Protein AF-A0A7S1ZWT3-F1 (afdb_monomer_lite)

Organism: NCBI:txid49249

Radius of gyration: 36.89 Å; chains: 1; bounding box: 69×55×101 Å

Foldseek 3Di:
DDDDDDDDDDDDDDPDPPPPPPPPVPPDDDPPDPPVPDDVVVVVVVVVVVVVVVVVVVVVVCVLPDDDPVLVVLVVVLVVLVVVLVVLVVVDDVSVVVSVVSVVVSVVSVVVNVVVVVVSVVVVVVVVVVVVVVVVVVVD

Structure (mmCIF, N/CA/C/O backbone):
data_AF-A0A7S1ZWT3-F1
#
_entry.id   AF-A0A7S1ZWT3-F1
#
loop_
_atom_site.group_PDB
_atom_site.id
_atom_site.type_symbol
_atom_site.label_atom_id
_atom_site.label_alt_id
_atom_site.label_comp_id
_atom_site.label_asym_id
_atom_site.label_entity_id
_atom_site.label_seq_id
_atom_site.pdbx_PDB_ins_code
_atom_site.Cartn_x
_atom_site.Cartn_y
_atom_site.Cartn_z
_atom_site.occupancy
_atom_site.B_iso_or_equiv
_atom_site.auth_seq_id
_atom_site.auth_comp_id
_atom_site.auth_asym_id
_atom_site.auth_atom_id
_atom_site.pdbx_PDB_model_num
ATOM 1 N N . THR A 1 1 ? -48.388 46.248 -51.770 1.00 47.81 1 THR A N 1
ATOM 2 C CA . THR A 1 1 ? -47.026 46.090 -52.332 1.00 47.81 1 THR A CA 1
ATOM 3 C C . THR A 1 1 ? -46.440 44.836 -51.701 1.00 47.81 1 THR A C 1
ATOM 5 O O . THR A 1 1 ? -46.508 44.721 -50.497 1.00 47.81 1 THR A O 1
ATOM 8 N N . ASN A 1 2 ? -45.988 43.781 -52.366 1.00 45.53 2 ASN A N 1
ATOM 9 C CA . ASN A 1 2 ? -45.585 43.528 -53.739 1.00 45.53 2 ASN A CA 1
ATOM 10 C C . ASN A 1 2 ? -45.835 42.020 -53.993 1.00 45.53 2 ASN A C 1
ATOM 12 O O . ASN A 1 2 ? -45.550 41.203 -53.120 1.00 45.53 2 ASN A O 1
ATOM 16 N N . LYS A 1 3 ? -46.430 41.659 -55.135 1.00 48.66 3 LYS A N 1
ATOM 17 C CA . LYS A 1 3 ? -46.694 40.265 -55.530 1.00 48.66 3 LYS A CA 1
ATOM 18 C C . LYS A 1 3 ? -45.419 39.701 -56.157 1.00 48.66 3 LYS A C 1
ATOM 20 O O . LYS A 1 3 ? -44.968 40.250 -57.157 1.00 48.66 3 LYS A O 1
ATOM 25 N N . HIS A 1 4 ? -44.893 38.588 -55.650 1.00 46.16 4 HIS A N 1
ATOM 26 C CA . HIS A 1 4 ? -43.916 37.796 -56.398 1.00 46.16 4 HIS A CA 1
ATOM 27 C C . HIS A 1 4 ? -44.381 36.351 -56.562 1.00 46.16 4 HIS A C 1
ATOM 29 O O . HIS A 1 4 ? -44.298 35.509 -55.676 1.00 46.16 4 HIS A O 1
ATOM 35 N N . THR A 1 5 ? -44.917 36.127 -57.756 1.00 54.78 5 THR A N 1
ATOM 36 C CA . THR A 1 5 ? -45.105 34.862 -58.452 1.00 54.78 5 THR A CA 1
ATOM 37 C C . THR A 1 5 ? -43.759 34.172 -58.674 1.00 54.78 5 THR A C 1
ATOM 39 O O . THR A 1 5 ? -42.926 34.691 -59.414 1.00 54.78 5 THR A O 1
ATOM 42 N N . HIS A 1 6 ? -43.567 32.989 -58.090 1.00 45.53 6 HIS A N 1
ATOM 43 C CA . HIS A 1 6 ? -42.508 32.067 -58.495 1.00 45.53 6 HIS A CA 1
ATOM 44 C C . HIS A 1 6 ? -43.080 31.047 -59.484 1.00 45.53 6 HIS A C 1
ATOM 46 O O . HIS A 1 6 ? -43.916 30.215 -59.144 1.00 45.53 6 HIS A O 1
ATOM 52 N N . THR A 1 7 ? -42.639 31.154 -60.733 1.00 52.94 7 THR A N 1
ATOM 53 C CA . THR A 1 7 ? -42.908 30.218 -61.824 1.00 52.94 7 THR A CA 1
ATOM 54 C C . THR A 1 7 ? -42.044 28.967 -61.686 1.00 52.94 7 THR A C 1
ATOM 56 O O . THR A 1 7 ? -40.821 29.055 -61.586 1.00 52.94 7 THR A O 1
ATOM 59 N N . HIS A 1 8 ? -42.692 27.804 -61.722 1.00 46.03 8 HIS A N 1
ATOM 60 C CA . HIS A 1 8 ? -42.063 26.499 -61.897 1.00 46.03 8 HIS A CA 1
ATOM 61 C C . HIS A 1 8 ? -41.480 26.367 -63.310 1.00 46.03 8 HIS A C 1
ATOM 63 O O . HIS A 1 8 ? -42.209 26.479 -64.293 1.00 46.03 8 HIS A O 1
ATOM 69 N N . THR A 1 9 ? -40.197 26.021 -63.412 1.00 46.97 9 THR A N 1
ATOM 70 C CA . THR A 1 9 ? -39.621 25.417 -64.621 1.00 46.97 9 THR A CA 1
ATOM 71 C C . THR A 1 9 ? -38.997 24.080 -64.265 1.00 46.97 9 THR A C 1
ATOM 73 O O . THR A 1 9 ? -38.050 23.988 -63.489 1.00 46.97 9 THR A O 1
ATOM 76 N N . HIS A 1 10 ? -39.601 23.045 -64.835 1.00 46.00 10 HIS A N 1
ATOM 77 C CA . HIS A 1 10 ? -39.247 21.643 -64.744 1.00 46.00 10 HIS A CA 1
ATOM 78 C C . HIS A 1 10 ? -38.135 21.359 -65.763 1.00 46.00 10 HIS A C 1
ATOM 80 O O . HIS A 1 10 ? -38.359 21.484 -66.965 1.00 46.00 10 HIS A O 1
ATOM 86 N N . THR A 1 11 ? -36.944 20.970 -65.312 1.00 48.56 11 THR A N 1
ATOM 87 C CA . THR A 1 11 ? -35.887 20.441 -66.186 1.00 48.56 11 THR A CA 1
ATOM 88 C C . THR A 1 11 ? -35.557 19.014 -65.772 1.00 48.56 11 THR A C 1
ATOM 90 O O . THR A 1 11 ? -35.148 18.726 -64.651 1.00 48.56 11 THR A O 1
ATOM 93 N N . SER A 1 12 ? -35.813 18.098 -66.702 1.00 45.50 12 SER A N 1
ATOM 94 C CA . SER A 1 12 ? -35.593 16.662 -66.566 1.00 45.50 12 SER A CA 1
ATOM 95 C C . SER A 1 12 ? -34.107 16.331 -66.357 1.00 45.50 12 SER A C 1
ATOM 97 O O . SER A 1 12 ? -33.247 16.948 -66.990 1.00 45.50 12 SER A O 1
ATOM 99 N N . PRO A 1 13 ? -33.775 15.324 -65.530 1.00 49.84 13 PRO A N 1
ATOM 100 C CA . PRO A 1 13 ? -32.393 14.940 -65.282 1.00 49.84 13 PRO A CA 1
ATOM 101 C C . PRO A 1 13 ? -31.810 14.201 -66.492 1.00 49.84 13 PRO A C 1
ATOM 103 O O . PRO A 1 13 ? -32.185 13.069 -66.809 1.00 49.84 13 PRO A O 1
ATOM 106 N N . THR A 1 14 ? -30.837 14.817 -67.158 1.00 49.19 14 THR A N 1
ATOM 107 C CA . THR A 1 14 ? -29.949 14.129 -68.095 1.00 49.19 14 THR A CA 1
ATOM 108 C C . THR A 1 14 ? -29.070 13.154 -67.311 1.00 49.19 14 THR A C 1
ATOM 110 O O . THR A 1 14 ? -28.188 13.545 -66.546 1.00 49.19 14 THR A O 1
ATOM 113 N N . LYS A 1 15 ? -29.313 11.849 -67.494 1.00 54.56 15 LYS A N 1
ATOM 114 C CA . LYS A 1 15 ? -28.456 10.768 -66.986 1.00 54.56 15 LYS A CA 1
ATOM 115 C C . LYS A 1 15 ? -27.052 10.899 -67.584 1.00 54.56 15 LYS A C 1
ATOM 117 O O . LYS A 1 15 ? -26.755 10.339 -68.639 1.00 54.56 15 LYS A O 1
ATOM 122 N N . LYS A 1 16 ? -26.161 11.602 -66.888 1.00 51.12 16 LYS A N 1
ATOM 123 C CA . LYS A 1 16 ? -24.719 11.507 -67.117 1.00 51.12 16 LYS A CA 1
ATOM 124 C C . LYS A 1 16 ? -24.292 10.098 -66.700 1.00 51.12 16 LYS A C 1
ATOM 126 O O . LYS A 1 16 ? -24.285 9.773 -65.516 1.00 51.12 16 LYS A O 1
ATOM 131 N N . LYS A 1 17 ? -23.961 9.243 -67.674 1.00 54.72 17 LYS A N 1
ATOM 132 C CA . LYS A 1 17 ? -23.208 8.004 -67.431 1.00 54.72 17 LYS A CA 1
ATOM 133 C C . LYS A 1 17 ? -21.869 8.402 -66.810 1.00 54.72 17 LYS A C 1
ATOM 135 O O . LYS A 1 17 ? -20.933 8.755 -67.523 1.00 54.72 17 LYS A O 1
ATOM 140 N N . VAL A 1 18 ? -21.790 8.368 -65.484 1.00 55.84 18 VAL A N 1
ATOM 141 C CA . VAL A 1 18 ? -20.521 8.413 -64.762 1.00 55.84 18 VAL A CA 1
ATOM 142 C C . VAL A 1 18 ? -19.808 7.109 -65.099 1.00 55.84 18 VAL A C 1
ATOM 144 O O . VAL A 1 18 ? -20.130 6.049 -64.565 1.00 55.84 18 VAL A O 1
ATOM 147 N N . LYS A 1 19 ? -18.871 7.164 -66.051 1.00 55.97 19 LYS A N 1
ATOM 148 C CA . LYS A 1 19 ? -17.831 6.143 -66.155 1.00 55.97 19 LYS A CA 1
ATOM 149 C C . LYS A 1 19 ? -17.050 6.230 -64.849 1.00 55.97 19 LYS A C 1
ATOM 151 O O . LYS A 1 19 ? -16.242 7.135 -64.678 1.00 55.97 19 LYS A O 1
ATOM 156 N N . VAL A 1 20 ? -17.327 5.316 -63.925 1.00 59.44 20 VAL A N 1
ATOM 157 C CA . VAL A 1 20 ? -16.445 5.051 -62.792 1.00 59.44 20 VAL A CA 1
ATOM 158 C C . VAL A 1 20 ? -15.178 4.460 -63.398 1.00 59.44 20 VAL A C 1
ATOM 160 O O . VAL A 1 20 ? -15.082 3.257 -63.637 1.00 59.44 20 VAL A O 1
ATOM 163 N N . SER A 1 21 ? -14.229 5.328 -63.746 1.00 60.84 21 SER A N 1
ATOM 164 C CA . SER A 1 21 ? -12.848 4.926 -63.943 1.00 60.84 21 SER A CA 1
ATOM 165 C C . SER A 1 21 ? -12.420 4.286 -62.632 1.00 60.84 21 SER A C 1
ATOM 167 O O . SER A 1 21 ? -12.353 4.967 -61.607 1.00 60.84 21 SER A O 1
ATOM 169 N N . LYS A 1 22 ? -12.201 2.967 -62.641 1.00 60.03 22 LYS A N 1
ATOM 170 C CA . LYS A 1 22 ? -11.469 2.295 -61.571 1.00 60.03 22 LYS A CA 1
ATOM 171 C C . LYS A 1 22 ? -10.139 3.031 -61.459 1.00 60.03 22 LYS A C 1
ATOM 173 O O . LYS A 1 22 ? -9.273 2.843 -62.305 1.00 60.03 22 LYS A O 1
ATOM 178 N N . ALA A 1 23 ? -10.023 3.909 -60.468 1.00 60.47 23 ALA A N 1
ATOM 179 C CA . ALA A 1 23 ? -8.754 4.470 -60.065 1.00 60.47 23 ALA A CA 1
ATOM 180 C C . ALA A 1 23 ? -7.946 3.286 -59.533 1.00 60.47 23 ALA A C 1
ATOM 182 O O . ALA A 1 23 ? -8.106 2.865 -58.387 1.00 60.47 23 ALA A O 1
ATOM 183 N N . THR A 1 24 ? -7.152 2.674 -60.409 1.00 63.06 24 THR A N 1
ATOM 184 C CA . THR A 1 24 ? -5.975 1.927 -59.992 1.00 63.06 24 THR A CA 1
ATOM 185 C C . THR A 1 24 ? -5.215 2.886 -59.106 1.00 63.06 24 THR A C 1
ATOM 187 O O . THR A 1 24 ? -4.755 3.922 -59.575 1.00 63.06 24 THR A O 1
ATOM 190 N N . LYS A 1 25 ? -5.224 2.603 -57.805 1.00 64.62 25 LYS A N 1
ATOM 191 C CA . LYS A 1 25 ? -4.457 3.338 -56.813 1.00 64.62 25 LYS A CA 1
ATOM 192 C C . LYS A 1 25 ? -3.019 3.254 -57.310 1.00 64.62 25 LYS A C 1
ATOM 194 O O . LYS A 1 25 ? -2.423 2.183 -57.227 1.00 64.62 25 LYS A O 1
ATOM 199 N N . GLU A 1 26 ? -2.545 4.310 -57.967 1.00 67.50 26 GLU A N 1
ATOM 200 C CA . GLU A 1 26 ? -1.176 4.385 -58.450 1.00 67.50 26 GLU A CA 1
ATOM 201 C C . GLU A 1 26 ? -0.314 4.205 -57.212 1.00 67.50 26 GLU A C 1
ATOM 203 O O . GLU A 1 26 ? -0.346 5.006 -56.275 1.00 67.50 26 GLU A O 1
ATOM 208 N N . MET A 1 27 ? 0.316 3.038 -57.138 1.00 71.81 27 MET A N 1
ATOM 209 C CA . MET A 1 27 ? 1.173 2.686 -56.030 1.00 71.81 27 MET A CA 1
ATOM 210 C C . MET A 1 27 ? 2.374 3.608 -56.154 1.00 71.81 27 MET A C 1
ATOM 212 O O . MET A 1 27 ? 3.173 3.460 -57.076 1.00 71.81 27 MET A O 1
ATOM 216 N N . ILE A 1 28 ? 2.439 4.611 -55.278 1.00 77.88 28 ILE A N 1
ATOM 217 C CA . ILE A 1 28 ? 3.601 5.487 -55.176 1.00 77.88 28 ILE A CA 1
ATOM 218 C C . ILE A 1 28 ? 4.800 4.556 -54.963 1.00 77.88 28 ILE A C 1
ATOM 220 O O . ILE A 1 28 ? 4.757 3.753 -54.024 1.00 77.88 28 ILE A O 1
ATOM 224 N N . PRO A 1 29 ? 5.824 4.584 -55.833 1.00 79.62 29 PRO A N 1
ATOM 225 C CA . PRO A 1 29 ? 6.975 3.714 -55.673 1.00 79.62 29 PRO A CA 1
ATOM 226 C C . PRO A 1 29 ? 7.651 4.063 -54.348 1.00 79.62 29 PRO A C 1
ATOM 228 O O . PRO A 1 29 ? 8.199 5.152 -54.176 1.00 79.62 29 PRO A O 1
ATOM 231 N N . HIS A 1 30 ? 7.555 3.151 -53.384 1.00 73.50 30 HIS A N 1
ATOM 232 C CA . HIS A 1 30 ? 8.294 3.263 -52.140 1.00 73.50 30 HIS A CA 1
ATOM 233 C C . HIS A 1 30 ? 9.743 2.851 -52.408 1.00 73.50 30 HIS A C 1
ATOM 235 O O . HIS A 1 30 ? 9.962 1.850 -53.094 1.00 73.50 30 HIS A O 1
ATOM 241 N N . PRO A 1 31 ? 10.731 3.600 -51.894 1.00 80.25 31 PRO A N 1
ATOM 242 C CA . PRO A 1 31 ? 12.118 3.171 -51.979 1.00 80.25 31 PRO A CA 1
ATOM 243 C C . PRO A 1 31 ? 12.268 1.809 -51.293 1.00 80.25 31 PRO A C 1
ATOM 245 O O . PRO A 1 31 ? 11.679 1.572 -50.234 1.00 80.25 31 PRO A O 1
ATOM 248 N N . GLU A 1 32 ? 13.044 0.912 -51.904 1.00 79.69 32 GLU A N 1
ATOM 249 C CA . GLU A 1 32 ? 13.361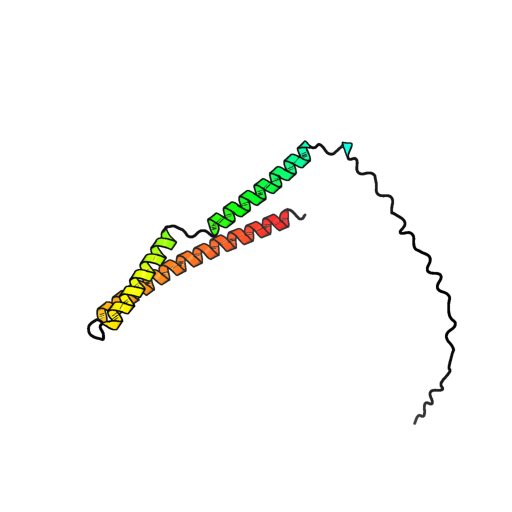 -0.381 -51.307 1.00 79.69 32 GLU A CA 1
ATOM 250 C C . GLU A 1 32 ? 14.065 -0.146 -49.969 1.00 79.69 32 GLU A C 1
ATOM 252 O O . GLU A 1 32 ? 15.116 0.493 -49.899 1.00 79.69 32 GLU A O 1
ATOM 257 N N . ILE A 1 33 ? 13.462 -0.635 -48.885 1.00 77.81 33 ILE A N 1
ATOM 258 C CA . ILE A 1 33 ? 14.093 -0.601 -47.569 1.00 77.81 33 ILE A CA 1
ATOM 259 C C . ILE A 1 33 ? 15.263 -1.589 -47.635 1.00 77.81 33 ILE A C 1
ATOM 261 O O . ILE A 1 33 ? 15.028 -2.768 -47.909 1.00 77.81 33 ILE A O 1
ATOM 265 N N . PRO A 1 34 ? 16.515 -1.167 -47.393 1.00 81.12 34 PRO A N 1
ATOM 266 C CA . PRO A 1 34 ? 17.662 -2.055 -47.503 1.00 81.12 34 PRO A CA 1
ATOM 267 C C . PRO A 1 34 ? 17.695 -3.029 -46.317 1.00 81.12 34 PRO A C 1
ATOM 269 O O . PRO A 1 34 ? 18.388 -2.806 -45.325 1.00 81.12 34 PRO A O 1
ATOM 272 N N . ILE A 1 35 ? 16.963 -4.142 -46.421 1.00 76.25 35 ILE A N 1
ATOM 273 C CA . ILE A 1 35 ? 16.868 -5.192 -45.386 1.00 76.25 35 ILE A CA 1
ATOM 274 C C . ILE A 1 35 ? 18.261 -5.730 -45.009 1.00 76.25 35 ILE A C 1
ATOM 276 O O . ILE A 1 35 ? 18.497 -6.085 -43.859 1.00 76.25 35 ILE A O 1
ATOM 280 N N . ALA A 1 36 ? 19.220 -5.699 -45.941 1.00 78.75 36 ALA A N 1
ATOM 281 C CA . ALA A 1 36 ? 20.610 -6.100 -45.718 1.00 78.75 36 ALA A CA 1
ATOM 282 C C . ALA A 1 36 ? 21.359 -5.262 -44.660 1.00 78.75 36 ALA A C 1
ATOM 284 O O . ALA A 1 36 ? 22.377 -5.709 -44.139 1.00 78.75 36 ALA A O 1
ATOM 285 N N . THR A 1 37 ? 20.873 -4.060 -44.332 1.00 80.25 37 THR A N 1
ATOM 286 C CA . THR A 1 37 ? 21.486 -3.194 -43.308 1.00 80.25 37 THR A CA 1
ATOM 287 C C . THR A 1 37 ? 20.979 -3.467 -41.890 1.00 80.25 37 THR A C 1
ATOM 289 O O . THR A 1 37 ? 21.615 -3.047 -40.924 1.00 80.25 37 THR A O 1
ATOM 292 N N . LEU A 1 38 ? 19.874 -4.206 -41.736 1.00 83.12 38 LEU A N 1
ATOM 293 C CA . LEU A 1 38 ? 19.330 -4.584 -40.432 1.00 83.12 38 LEU A CA 1
ATOM 294 C C . LEU A 1 38 ? 20.096 -5.782 -39.871 1.00 83.12 38 LEU A C 1
ATOM 296 O O . LEU A 1 38 ? 19.905 -6.924 -40.289 1.00 83.12 38 LEU A O 1
ATOM 300 N N . ARG A 1 39 ? 20.954 -5.534 -38.880 1.00 90.81 39 ARG A N 1
ATOM 301 C CA . ARG A 1 39 ? 21.633 -6.614 -38.160 1.00 90.81 39 ARG A CA 1
ATOM 302 C C . ARG A 1 39 ? 20.653 -7.260 -37.172 1.00 90.81 39 ARG A C 1
ATOM 304 O O . ARG A 1 39 ? 20.067 -6.544 -36.360 1.00 90.81 39 ARG A O 1
ATOM 311 N N . PRO A 1 40 ? 20.516 -8.599 -37.150 1.00 91.75 40 PRO A N 1
ATOM 312 C CA . PRO A 1 40 ? 19.647 -9.294 -36.193 1.00 91.75 40 PRO A CA 1
ATOM 313 C C . PRO A 1 40 ? 19.949 -8.949 -34.727 1.00 91.75 40 PRO A C 1
ATOM 315 O O . PRO A 1 40 ? 19.040 -8.872 -33.904 1.00 91.75 40 PRO A O 1
ATOM 318 N N . ASN A 1 41 ? 21.219 -8.678 -34.413 1.00 93.38 41 ASN A N 1
ATOM 319 C CA . ASN A 1 41 ? 21.650 -8.284 -33.073 1.00 93.38 41 ASN A CA 1
ATOM 320 C C . ASN A 1 41 ? 21.027 -6.956 -32.619 1.00 93.38 41 ASN A C 1
ATOM 322 O O . ASN A 1 41 ? 20.685 -6.830 -31.447 1.00 93.38 41 ASN A O 1
ATOM 326 N N . ASP A 1 42 ? 20.831 -5.999 -33.530 1.00 91.19 42 ASP A N 1
ATOM 327 C CA . ASP A 1 42 ? 20.240 -4.697 -33.201 1.00 91.19 42 ASP A CA 1
ATOM 328 C C . ASP A 1 42 ? 18.740 -4.861 -32.867 1.00 91.19 42 ASP A C 1
ATOM 330 O O . ASP A 1 42 ? 18.234 -4.248 -31.927 1.00 91.19 42 ASP A O 1
ATOM 334 N N . ILE A 1 43 ? 18.043 -5.775 -33.559 1.00 91.44 43 ILE A N 1
ATOM 335 C CA . ILE A 1 43 ? 16.642 -6.141 -33.276 1.00 91.44 43 ILE A CA 1
ATOM 336 C C . ILE A 1 43 ? 16.526 -6.840 -31.916 1.00 91.44 43 ILE A C 1
ATOM 338 O O . ILE A 1 43 ? 15.650 -6.503 -31.118 1.00 91.44 43 ILE A O 1
ATOM 342 N N . LEU A 1 44 ? 17.413 -7.800 -31.634 1.00 95.44 44 LEU A N 1
ATOM 343 C CA . LEU A 1 44 ? 17.447 -8.495 -30.346 1.00 95.44 44 LEU A CA 1
ATOM 344 C C . LEU A 1 44 ? 17.728 -7.530 -29.193 1.00 95.44 44 LEU A C 1
ATOM 346 O O . LEU A 1 44 ? 17.091 -7.631 -28.145 1.00 95.44 44 LEU A O 1
ATOM 350 N N . LEU A 1 45 ? 18.634 -6.572 -29.394 1.00 94.38 45 LEU A N 1
ATOM 351 C CA . LEU A 1 45 ? 18.948 -5.551 -28.403 1.00 94.38 45 LEU A CA 1
ATOM 352 C C . LEU A 1 45 ? 17.734 -4.660 -28.124 1.00 94.38 45 LEU A C 1
ATOM 354 O O . LEU A 1 45 ? 17.408 -4.431 -26.960 1.00 94.38 45 LEU A O 1
ATOM 358 N N . LEU A 1 46 ? 17.020 -4.220 -29.164 1.00 91.50 46 LEU A N 1
ATOM 359 C CA . LEU A 1 46 ? 15.810 -3.411 -29.009 1.00 91.50 46 LEU A CA 1
ATOM 360 C C . LEU A 1 46 ? 14.692 -4.186 -28.289 1.00 91.50 46 LEU A C 1
ATOM 362 O O . LEU A 1 46 ? 14.031 -3.647 -27.400 1.00 91.50 46 LEU A O 1
ATOM 366 N N . LEU A 1 47 ? 14.522 -5.471 -28.617 1.00 95.12 47 LEU A N 1
ATOM 367 C CA . LEU A 1 47 ? 13.562 -6.354 -27.952 1.00 95.12 47 LEU A CA 1
ATOM 368 C C . LEU A 1 47 ? 13.913 -6.548 -26.470 1.00 95.12 47 LEU A C 1
ATOM 370 O O . LEU A 1 47 ? 13.040 -6.463 -25.601 1.00 95.12 47 LEU A O 1
ATOM 374 N N . PHE A 1 48 ? 15.188 -6.784 -26.161 1.00 96.38 48 PHE A N 1
ATOM 375 C CA . PHE A 1 48 ? 15.648 -6.957 -24.786 1.00 96.38 48 PHE A CA 1
ATOM 376 C C . PHE A 1 48 ? 15.484 -5.667 -23.977 1.00 96.38 48 PHE A C 1
ATOM 378 O O . PHE A 1 48 ? 15.018 -5.693 -22.839 1.00 96.38 48 PHE A O 1
ATOM 385 N N . LEU A 1 49 ? 15.784 -4.517 -24.577 1.00 94.62 49 LEU A N 1
ATOM 386 C CA . LEU A 1 49 ? 15.614 -3.222 -23.929 1.00 94.62 49 LEU A CA 1
ATOM 387 C C . LEU A 1 49 ? 14.135 -2.932 -23.619 1.00 94.62 49 LEU A C 1
ATOM 389 O O . LEU A 1 49 ? 13.803 -2.534 -22.504 1.00 94.62 49 LEU A O 1
ATOM 393 N N . GLY A 1 50 ? 13.230 -3.201 -24.565 1.00 92.94 50 GLY A N 1
ATOM 394 C CA . GLY A 1 50 ? 11.790 -3.030 -24.351 1.00 92.94 50 GLY A CA 1
ATOM 395 C C . GLY A 1 50 ? 11.225 -3.984 -23.293 1.00 92.94 50 GLY A C 1
ATOM 396 O O . GLY A 1 50 ? 10.488 -3.566 -22.400 1.00 92.94 50 GLY A O 1
ATOM 397 N N . THR A 1 51 ? 11.607 -5.263 -23.345 1.00 95.56 51 THR A N 1
ATOM 398 C CA . THR A 1 51 ? 11.140 -6.275 -22.380 1.00 95.56 51 THR A CA 1
ATOM 399 C C . THR A 1 51 ? 11.668 -6.027 -20.968 1.00 95.56 51 THR A C 1
ATOM 401 O O . THR A 1 51 ? 10.906 -6.149 -20.009 1.00 95.56 51 THR A O 1
ATOM 404 N N . THR A 1 52 ? 12.936 -5.631 -20.817 1.00 95.00 52 THR A N 1
ATOM 405 C CA . THR A 1 52 ? 13.512 -5.287 -19.505 1.00 95.00 52 THR A CA 1
ATOM 406 C C . THR A 1 52 ? 12.874 -4.039 -18.907 1.00 95.00 52 THR A C 1
ATOM 408 O O . THR A 1 52 ? 12.556 -4.041 -17.718 1.00 95.00 52 THR A O 1
ATOM 411 N N . TYR A 1 53 ? 12.610 -3.006 -19.713 1.00 93.00 53 TYR A N 1
ATOM 412 C CA . TYR A 1 53 ? 11.889 -1.814 -19.265 1.00 93.00 53 TYR A CA 1
ATOM 413 C C . TYR A 1 53 ? 10.465 -2.144 -18.788 1.00 93.00 53 TYR A C 1
ATOM 415 O O . TYR A 1 53 ? 10.059 -1.744 -17.692 1.00 93.00 53 TYR A O 1
ATOM 423 N N . GLU A 1 54 ? 9.711 -2.914 -19.575 1.00 92.50 54 GLU A N 1
ATOM 424 C CA . GLU A 1 54 ? 8.349 -3.327 -19.221 1.00 92.50 54 GLU A CA 1
ATOM 425 C C . GLU A 1 54 ? 8.346 -4.176 -17.940 1.00 92.50 54 GLU A C 1
ATOM 427 O O . GLU A 1 54 ? 7.543 -3.952 -17.033 1.00 92.50 54 GLU A O 1
ATOM 432 N N . LEU A 1 55 ? 9.286 -5.116 -17.814 1.00 94.69 55 LEU A N 1
ATOM 433 C CA . LEU A 1 55 ? 9.419 -5.941 -16.618 1.00 94.69 55 LEU A CA 1
ATOM 434 C C . LEU A 1 55 ? 9.753 -5.093 -15.383 1.00 94.69 55 LEU A C 1
ATOM 436 O O . LEU A 1 55 ? 9.104 -5.238 -14.344 1.00 94.69 55 LEU A O 1
ATOM 440 N N . ALA A 1 56 ? 10.716 -4.177 -15.497 1.00 92.06 56 ALA A N 1
ATOM 441 C CA . ALA A 1 56 ? 11.107 -3.286 -14.410 1.00 92.06 56 ALA A CA 1
ATOM 442 C C . ALA A 1 56 ? 9.944 -2.385 -13.966 1.00 92.06 56 ALA A C 1
ATOM 444 O O . ALA A 1 56 ? 9.672 -2.267 -12.768 1.00 92.06 56 ALA A O 1
ATOM 445 N N . SER A 1 57 ? 9.206 -1.796 -14.911 1.00 89.44 57 SER A N 1
ATOM 446 C CA . SER A 1 57 ? 8.065 -0.926 -14.603 1.00 89.44 57 SER A CA 1
ATOM 447 C C . SER A 1 57 ? 6.911 -1.685 -13.930 1.00 89.44 57 SER A C 1
ATOM 449 O O . SER A 1 57 ? 6.311 -1.177 -12.972 1.00 89.44 57 SER A O 1
ATOM 451 N N . ARG A 1 58 ? 6.633 -2.928 -14.352 1.00 90.06 58 ARG A N 1
ATOM 452 C CA . ARG A 1 58 ? 5.633 -3.807 -13.721 1.00 90.06 58 ARG A CA 1
ATOM 453 C C . ARG A 1 58 ? 6.038 -4.231 -12.317 1.00 90.06 58 ARG A C 1
ATOM 455 O O . ARG A 1 58 ? 5.202 -4.191 -11.410 1.00 90.06 58 ARG A O 1
ATOM 462 N N . LEU A 1 59 ? 7.301 -4.602 -12.116 1.00 93.38 59 LEU A N 1
ATOM 463 C CA . LEU A 1 59 ? 7.825 -4.950 -10.794 1.00 93.38 59 LEU A CA 1
ATOM 464 C C . LEU A 1 59 ? 7.721 -3.760 -9.843 1.00 93.38 59 LEU A C 1
ATOM 466 O O . LEU A 1 59 ? 7.145 -3.884 -8.763 1.00 93.38 59 LEU A O 1
ATOM 470 N N . LEU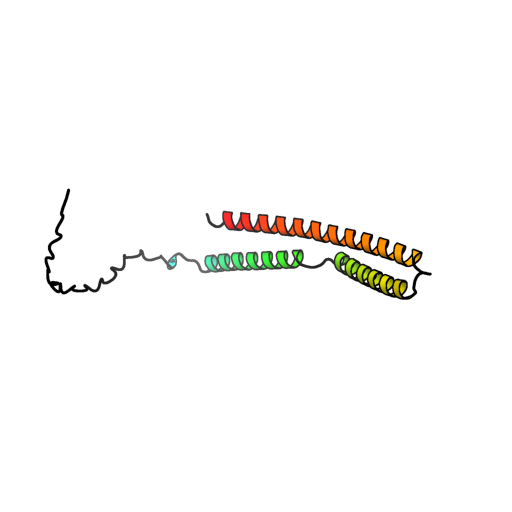 A 1 60 ? 8.175 -2.585 -10.276 1.00 89.31 60 LEU A N 1
ATOM 471 C CA . LEU A 1 60 ? 8.120 -1.372 -9.469 1.00 89.31 60 LEU A CA 1
ATOM 472 C C . LEU A 1 60 ? 6.676 -0.978 -9.128 1.00 89.31 60 LEU A C 1
ATOM 474 O O . LEU A 1 60 ? 6.363 -0.692 -7.973 1.00 89.31 60 LEU A O 1
ATOM 478 N N . SER A 1 61 ? 5.762 -1.071 -10.097 1.00 87.19 61 SER A N 1
ATOM 479 C CA . SER A 1 61 ? 4.327 -0.854 -9.869 1.00 87.19 61 SER A CA 1
ATOM 480 C C . SER A 1 61 ? 3.739 -1.837 -8.855 1.00 87.19 61 SER A C 1
ATOM 482 O O . SER A 1 61 ? 2.890 -1.462 -8.046 1.00 87.19 61 SER A O 1
ATOM 484 N N . THR A 1 62 ? 4.180 -3.094 -8.880 1.00 89.94 62 THR A N 1
ATOM 485 C CA . THR A 1 62 ? 3.726 -4.133 -7.946 1.00 89.94 62 THR A CA 1
ATOM 486 C C . THR A 1 62 ? 4.228 -3.852 -6.533 1.00 89.94 62 THR A C 1
ATOM 488 O O . THR A 1 62 ? 3.445 -3.897 -5.584 1.00 89.94 62 THR A O 1
ATOM 491 N N . VAL A 1 63 ? 5.500 -3.474 -6.391 1.00 88.12 63 VAL A N 1
ATOM 492 C CA . VAL A 1 63 ? 6.096 -3.093 -5.104 1.00 88.12 63 VAL A CA 1
ATOM 493 C C . VAL A 1 63 ? 5.387 -1.872 -4.515 1.00 88.12 63 VAL A C 1
ATOM 495 O O . VAL A 1 63 ? 5.007 -1.897 -3.348 1.00 88.12 63 VAL A O 1
ATOM 498 N N . LEU A 1 64 ? 5.114 -0.843 -5.324 1.00 85.94 64 LEU A N 1
ATOM 499 C CA . LEU A 1 64 ? 4.403 0.363 -4.880 1.00 85.94 64 LEU A CA 1
ATOM 500 C C . LEU A 1 64 ? 2.942 0.094 -4.481 1.00 85.94 64 LEU A C 1
ATOM 502 O O . LEU A 1 64 ? 2.404 0.765 -3.598 1.00 85.94 64 LEU A O 1
ATOM 506 N N . LYS A 1 65 ? 2.279 -0.877 -5.120 1.00 82.94 65 LYS A N 1
ATOM 507 C CA . LYS A 1 65 ? 0.900 -1.272 -4.787 1.00 82.94 65 LYS A CA 1
ATOM 508 C C . LYS A 1 65 ? 0.827 -2.182 -3.566 1.00 82.94 65 LYS A C 1
ATOM 510 O O . LYS A 1 65 ? -0.185 -2.142 -2.859 1.00 82.94 65 LYS A O 1
ATOM 515 N N . SER A 1 66 ? 1.871 -2.966 -3.307 1.00 87.12 66 SER A N 1
ATOM 516 C CA . SER A 1 66 ? 1.924 -3.898 -2.183 1.00 87.12 66 SER A CA 1
ATOM 517 C C . SER A 1 66 ? 1.655 -3.194 -0.848 1.00 87.12 66 SER A C 1
ATOM 519 O O . SER A 1 66 ? 2.012 -2.032 -0.643 1.00 87.12 66 SER A O 1
ATOM 521 N N . LYS A 1 67 ? 0.959 -3.889 0.056 1.00 84.88 67 LYS A N 1
ATOM 522 C CA . LYS A 1 67 ? 0.738 -3.413 1.427 1.00 84.88 67 LYS A CA 1
ATOM 523 C C . LYS A 1 67 ? 1.958 -3.762 2.263 1.00 84.88 67 LYS A C 1
ATOM 525 O O . LYS A 1 67 ? 2.382 -4.922 2.257 1.00 84.88 67 LYS A O 1
ATOM 530 N N . SER A 1 68 ? 2.495 -2.784 2.987 1.00 88.88 68 SER A N 1
ATOM 531 C CA . SER A 1 68 ? 3.630 -3.026 3.878 1.00 88.88 68 SER A CA 1
ATOM 532 C C . SER A 1 68 ? 3.222 -3.974 5.012 1.00 88.88 68 SER A C 1
ATOM 534 O O . SER A 1 68 ? 2.042 -4.088 5.350 1.00 88.88 68 SER A O 1
ATOM 536 N N . SER A 1 69 ? 4.193 -4.676 5.605 1.00 90.38 69 SER A N 1
ATOM 537 C CA . SER A 1 69 ? 3.927 -5.525 6.779 1.00 90.38 69 SER A CA 1
ATOM 538 C C . SER A 1 69 ? 3.275 -4.710 7.902 1.00 90.38 69 SER A C 1
ATOM 540 O O . SER A 1 69 ? 2.260 -5.115 8.458 1.00 90.38 69 SER A O 1
ATOM 542 N N . HIS A 1 70 ? 3.785 -3.497 8.122 1.00 89.56 70 HIS A N 1
ATOM 543 C CA . HIS A 1 70 ? 3.247 -2.552 9.093 1.00 89.56 70 HIS A CA 1
ATOM 544 C C . HIS A 1 70 ? 1.792 -2.138 8.800 1.00 89.56 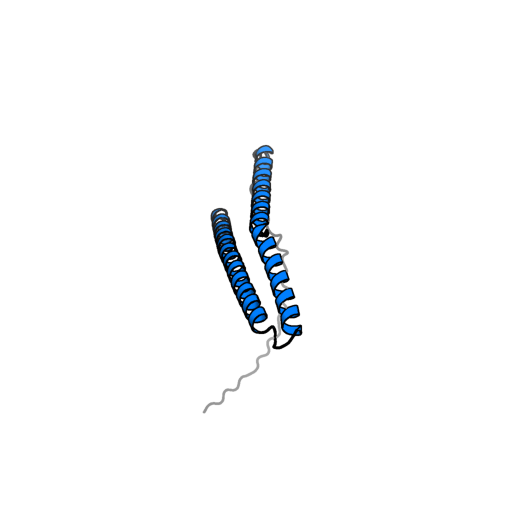70 HIS A C 1
ATOM 546 O O . HIS A 1 70 ? 0.965 -2.092 9.703 1.00 89.56 70 HIS A O 1
ATOM 552 N N . GLU A 1 71 ? 1.431 -1.902 7.533 1.00 92.69 71 GLU A N 1
ATOM 553 C CA . GLU A 1 71 ? 0.043 -1.603 7.154 1.00 92.69 71 GLU A CA 1
ATOM 554 C C . GLU A 1 71 ? -0.886 -2.790 7.457 1.00 92.69 71 GLU A C 1
ATOM 556 O O . GLU A 1 71 ? -2.023 -2.608 7.896 1.00 92.69 71 GLU A O 1
ATOM 561 N N . LYS A 1 72 ? -0.411 -4.022 7.241 1.0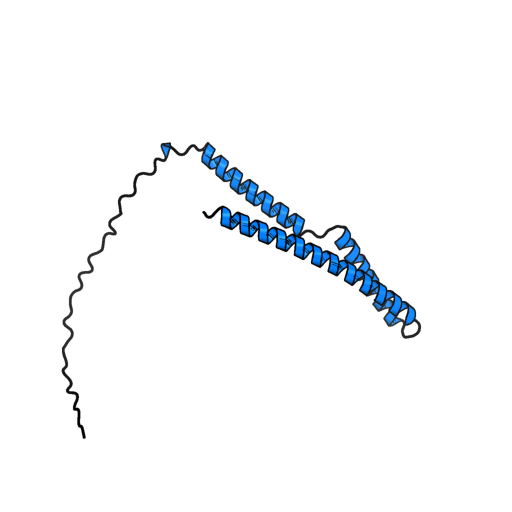0 93.62 72 LYS A N 1
ATOM 562 C CA . LYS A 1 72 ? -1.185 -5.231 7.548 1.00 93.62 72 LYS A CA 1
ATOM 563 C C . LYS A 1 72 ? -1.410 -5.377 9.052 1.00 93.62 72 LYS A C 1
ATOM 565 O O . LYS A 1 72 ? -2.554 -5.587 9.444 1.00 93.62 72 LYS A O 1
ATOM 570 N N . THR A 1 73 ? -0.364 -5.219 9.868 1.00 94.88 73 THR A N 1
ATOM 571 C CA . THR A 1 73 ? -0.479 -5.306 11.335 1.00 94.88 73 THR A CA 1
ATOM 572 C C . THR A 1 73 ? -1.410 -4.229 11.882 1.00 94.88 73 THR A C 1
ATOM 574 O O . THR A 1 73 ? -2.289 -4.521 12.690 1.00 94.88 73 THR A O 1
ATOM 577 N N . LEU A 1 74 ? -1.304 -3.001 11.370 1.00 94.12 74 LEU A N 1
ATOM 578 C CA . LEU A 1 74 ? -2.158 -1.896 11.797 1.00 94.12 74 LEU A CA 1
ATOM 579 C C . LEU A 1 74 ? -3.638 -2.162 11.486 1.00 94.12 74 LEU A C 1
ATOM 581 O O . LEU A 1 74 ? -4.502 -1.942 12.332 1.00 94.12 74 LEU A O 1
ATOM 585 N N . ARG A 1 75 ? -3.944 -2.709 10.300 1.00 94.69 75 ARG A N 1
ATOM 586 C CA . ARG A 1 75 ? -5.316 -3.102 9.933 1.00 94.69 75 ARG A CA 1
ATOM 587 C C . ARG A 1 75 ? -5.853 -4.225 10.822 1.00 94.69 75 ARG A C 1
ATOM 589 O O . ARG A 1 75 ? -7.023 -4.180 11.191 1.00 94.69 75 ARG A O 1
ATOM 596 N N . THR A 1 76 ? -5.032 -5.217 11.171 1.00 96.25 76 THR A N 1
ATOM 597 C CA . THR A 1 76 ? -5.463 -6.302 12.069 1.00 96.25 76 THR A CA 1
ATOM 598 C C . THR A 1 76 ? -5.712 -5.810 13.491 1.00 96.25 76 THR A C 1
ATOM 600 O O . THR A 1 76 ? -6.726 -6.169 14.080 1.00 96.25 76 THR A O 1
ATOM 603 N N . GLU A 1 77 ? -4.846 -4.940 14.019 1.00 95.81 77 GLU A N 1
ATOM 604 C CA . GLU A 1 77 ? -5.026 -4.317 15.339 1.00 95.81 77 GLU A CA 1
ATOM 605 C C . GLU A 1 77 ? -6.305 -3.477 15.390 1.00 95.81 77 GLU A C 1
ATOM 607 O O . GLU A 1 77 ? -7.086 -3.569 16.334 1.00 95.81 77 GLU A O 1
ATOM 612 N N . LEU A 1 78 ? -6.556 -2.688 14.346 1.00 96.88 78 LEU A N 1
ATOM 613 C CA . LEU A 1 78 ? -7.745 -1.851 14.234 1.00 96.88 78 LEU A CA 1
ATOM 614 C C . LEU A 1 78 ? -9.025 -2.697 14.198 1.00 96.88 78 LEU A C 1
ATOM 616 O O . LEU A 1 78 ? -9.998 -2.364 14.873 1.00 96.88 78 LEU A O 1
ATOM 620 N N . LEU A 1 79 ? -9.027 -3.811 13.459 1.00 97.12 79 LEU A N 1
ATOM 621 C CA . LEU A 1 79 ? -10.151 -4.753 13.454 1.00 97.12 79 LEU A CA 1
ATOM 622 C C . LEU A 1 79 ? -10.386 -5.377 14.834 1.00 97.12 79 LEU A C 1
ATOM 624 O O . LEU A 1 79 ? -11.536 -5.470 15.260 1.00 97.12 79 LEU A O 1
ATOM 628 N N . ALA A 1 80 ? -9.319 -5.755 15.541 1.00 97.38 80 ALA A N 1
ATOM 629 C CA . ALA A 1 80 ? -9.420 -6.293 16.895 1.00 97.38 80 ALA A CA 1
ATOM 630 C C . ALA A 1 80 ? -10.030 -5.267 17.867 1.00 97.38 80 ALA A C 1
ATOM 632 O O . ALA A 1 80 ? -10.980 -5.589 18.577 1.00 97.38 80 ALA A O 1
ATOM 633 N N . LEU A 1 81 ? -9.565 -4.013 17.827 1.00 96.69 81 LEU A N 1
ATOM 634 C CA . LEU A 1 81 ? -10.114 -2.931 18.650 1.00 96.69 81 LEU A CA 1
ATOM 635 C C . LEU A 1 81 ? -11.586 -2.650 18.327 1.00 96.69 81 LEU A C 1
ATOM 637 O O . LEU A 1 81 ? -12.398 -2.496 19.236 1.00 96.69 81 LEU A O 1
ATOM 641 N N . LYS A 1 82 ? -11.965 -2.622 17.042 1.00 97.06 82 LYS A N 1
ATOM 642 C CA . LYS A 1 82 ? -13.369 -2.442 16.634 1.00 97.06 82 LYS A CA 1
ATOM 643 C C . LYS A 1 82 ? -14.262 -3.562 17.157 1.00 97.06 82 LYS A C 1
ATOM 645 O O . LYS A 1 82 ? -15.372 -3.297 17.611 1.00 97.06 82 LYS A O 1
ATOM 650 N N . TYR A 1 83 ? -13.779 -4.798 17.110 1.00 97.75 83 TYR A N 1
ATOM 651 C CA . TYR A 1 83 ? -14.496 -5.940 17.660 1.00 97.75 83 TYR A CA 1
ATOM 652 C C . TYR A 1 83 ? -14.677 -5.818 19.181 1.00 97.75 83 TYR A C 1
ATOM 654 O O . TYR A 1 83 ? -15.776 -6.025 19.695 1.00 97.75 83 TYR A O 1
ATOM 662 N N . GLU A 1 84 ? -13.635 -5.398 19.896 1.00 96.62 84 GLU A N 1
ATOM 663 C CA . GLU A 1 84 ? -13.695 -5.189 21.343 1.00 96.62 84 GLU A CA 1
ATOM 664 C C . GLU A 1 84 ? -14.664 -4.062 21.734 1.00 96.62 84 GLU A C 1
ATOM 666 O O . GLU A 1 84 ? -15.451 -4.232 22.665 1.00 96.62 84 GLU A O 1
ATOM 671 N N . VAL A 1 85 ? -14.693 -2.954 20.982 1.00 97.25 85 VAL A N 1
ATOM 672 C CA . VAL A 1 85 ? -15.685 -1.876 21.160 1.00 97.25 85 VAL A CA 1
ATOM 673 C C . VAL A 1 85 ? -17.108 -2.423 21.055 1.00 97.25 85 VAL A C 1
ATOM 675 O O . VAL A 1 85 ? -17.945 -2.110 21.900 1.00 97.25 85 VAL A O 1
ATOM 678 N N . VAL A 1 86 ? -17.391 -3.264 20.054 1.00 97.06 86 VAL A N 1
ATOM 679 C CA . VAL A 1 86 ? -18.720 -3.877 19.885 1.00 97.06 86 VAL A CA 1
ATOM 680 C C . VAL A 1 86 ? -19.072 -4.757 21.084 1.00 97.06 86 VAL A C 1
ATOM 682 O O . VAL A 1 86 ? -20.176 -4.644 21.619 1.00 97.06 86 VAL A O 1
ATOM 685 N N . ILE A 1 87 ? -18.135 -5.583 21.558 1.00 96.94 87 ILE A N 1
ATOM 686 C CA . ILE A 1 87 ? -18.343 -6.408 22.757 1.00 96.94 87 ILE A CA 1
ATOM 687 C C . ILE A 1 87 ? -18.639 -5.533 23.978 1.00 96.94 87 ILE A C 1
ATOM 689 O O . ILE A 1 87 ? -19.590 -5.806 24.709 1.00 96.94 87 ILE A O 1
ATOM 693 N N . MET A 1 88 ? -17.840 -4.491 24.216 1.00 95.12 88 MET A N 1
ATOM 694 C CA . MET A 1 88 ? -17.989 -3.632 25.392 1.00 95.12 88 MET A CA 1
ATOM 695 C C . MET A 1 88 ? -19.276 -2.817 25.348 1.00 95.12 88 MET A C 1
ATOM 697 O O . MET A 1 88 ? -19.936 -2.684 26.376 1.00 95.12 88 MET A O 1
ATOM 701 N N . ARG A 1 89 ? -19.696 -2.366 24.164 1.00 94.44 89 ARG A N 1
ATOM 702 C CA . ARG A 1 89 ? -20.972 -1.673 23.965 1.00 94.44 89 ARG A CA 1
ATOM 703 C C . ARG A 1 89 ? -22.171 -2.570 24.277 1.00 94.44 89 ARG A C 1
ATOM 705 O O . ARG A 1 89 ? -23.147 -2.100 24.858 1.00 94.44 89 ARG A O 1
ATOM 712 N N . ASN A 1 90 ? -22.082 -3.862 23.958 1.00 96.25 90 ASN A N 1
ATOM 713 C CA . ASN A 1 90 ? -23.135 -4.836 24.260 1.00 96.25 90 ASN A CA 1
ATOM 714 C C . ASN A 1 90 ? -23.283 -5.123 25.765 1.00 96.25 90 ASN A C 1
ATOM 716 O O . ASN A 1 90 ? -24.346 -5.567 26.191 1.00 96.25 90 ASN A O 1
ATOM 720 N N . LYS A 1 91 ? -22.256 -4.848 26.582 1.00 95.00 91 LYS A N 1
ATOM 721 C CA . LYS A 1 91 ? -22.330 -4.974 28.051 1.00 95.00 91 LYS A CA 1
ATOM 722 C C . LYS A 1 91 ? -23.162 -3.864 28.712 1.00 95.00 91 LYS A C 1
ATOM 724 O O . LYS A 1 91 ? -23.489 -3.976 29.891 1.00 95.00 91 LYS A O 1
ATOM 729 N N . GLY A 1 92 ? -23.547 -2.831 27.959 1.00 94.12 92 GLY A N 1
ATOM 730 C CA . GLY A 1 92 ? -24.449 -1.777 28.413 1.00 94.12 92 GLY A CA 1
ATOM 731 C C . GLY A 1 92 ? -23.737 -0.573 29.051 1.00 94.12 92 GLY A C 1
ATOM 732 O O . GLY A 1 92 ? -22.553 -0.343 28.822 1.00 94.12 92 GLY A O 1
ATOM 733 N N . PRO A 1 93 ? -24.454 0.256 29.827 1.00 94.75 93 PRO A N 1
ATOM 734 C CA . PRO A 1 93 ? -23.949 1.556 30.278 1.00 94.75 93 PRO A CA 1
ATOM 735 C C . PRO A 1 93 ? -22.851 1.476 31.352 1.00 94.75 93 PRO A C 1
ATOM 737 O O . PRO A 1 93 ? -22.103 2.437 31.524 1.00 94.75 93 PRO A O 1
ATOM 740 N N . SER A 1 94 ? -22.708 0.348 32.056 1.00 94.88 94 SER A N 1
ATOM 741 C CA . SER A 1 94 ? -21.672 0.157 33.085 1.00 94.88 94 SER A CA 1
ATOM 742 C C . SER A 1 94 ? -20.247 0.188 32.519 1.00 94.88 94 SER A C 1
ATOM 744 O O . SER A 1 94 ? -19.316 0.579 33.218 1.00 94.88 94 SER A O 1
ATOM 746 N N . THR A 1 95 ? -20.073 -0.155 31.242 1.00 95.38 95 THR A N 1
ATOM 747 C CA . THR A 1 95 ? -18.786 -0.170 30.527 1.00 95.38 95 THR A CA 1
ATOM 748 C C . THR A 1 95 ? -18.578 1.070 29.656 1.00 95.38 95 THR A C 1
ATOM 750 O O . THR A 1 95 ? -17.683 1.090 28.807 1.00 95.38 95 THR A O 1
ATOM 753 N N . PHE A 1 96 ? -19.371 2.133 29.837 1.00 95.56 96 PHE A N 1
ATOM 754 C CA . PHE A 1 96 ? -19.310 3.332 28.991 1.00 95.56 96 PHE A CA 1
ATOM 755 C C . PHE A 1 96 ? -17.911 3.962 28.948 1.00 95.56 96 PHE A C 1
ATOM 757 O O . PHE A 1 96 ? -17.398 4.293 27.879 1.00 95.56 96 PHE A O 1
ATOM 764 N N . VAL A 1 97 ? -17.259 4.083 30.107 1.00 96.69 97 VAL A N 1
ATOM 765 C CA . VAL A 1 97 ? -15.921 4.684 30.209 1.00 96.69 97 VAL A CA 1
ATOM 766 C C . VAL A 1 97 ? -14.878 3.844 29.468 1.00 96.69 97 VAL A C 1
ATOM 768 O O . VAL A 1 97 ? -14.018 4.396 28.784 1.00 96.69 97 VAL A O 1
ATOM 771 N N . GLU A 1 98 ? -14.951 2.518 29.578 1.00 95.94 98 GLU A N 1
ATOM 772 C CA . GLU A 1 98 ? -14.044 1.596 28.883 1.00 95.94 98 GLU A CA 1
ATOM 773 C C . GLU A 1 98 ? -14.280 1.618 27.374 1.00 95.94 98 GLU A C 1
ATOM 775 O O . GLU A 1 98 ? -13.330 1.766 26.606 1.00 95.94 98 GLU A O 1
ATOM 780 N N . THR A 1 99 ? -15.547 1.589 26.955 1.00 96.94 99 THR A N 1
ATOM 781 C CA . THR A 1 99 ? -15.946 1.731 25.549 1.00 96.94 99 THR A CA 1
ATOM 782 C C . THR A 1 99 ? -15.397 3.032 24.960 1.00 96.94 99 THR A C 1
ATOM 784 O O . THR A 1 99 ? -14.753 3.004 23.917 1.00 96.94 99 THR A O 1
ATOM 787 N N . SER A 1 100 ? -15.534 4.160 25.667 1.00 96.88 100 SER A N 1
ATOM 788 C CA . SER A 1 100 ? -15.010 5.453 25.208 1.00 96.88 100 SER A CA 1
ATOM 789 C C . SER A 1 100 ? -13.478 5.470 25.091 1.00 96.88 100 SER A C 1
ATOM 791 O O . SER A 1 100 ? -12.926 6.082 24.174 1.00 96.88 100 SER A O 1
ATOM 793 N N . LYS A 1 101 ? -12.755 4.775 25.983 1.00 97.12 101 LYS A N 1
ATOM 794 C CA . LYS A 1 101 ? -11.292 4.620 25.870 1.00 97.12 101 LYS A CA 1
ATOM 795 C C . LYS A 1 101 ? -10.910 3.807 24.630 1.00 97.12 101 LYS A C 1
ATOM 797 O O . LYS A 1 101 ? -9.993 4.207 23.913 1.00 97.12 101 LYS A O 1
ATOM 802 N N . LEU A 1 102 ? -11.616 2.707 24.368 1.00 96.31 102 LEU A N 1
ATOM 803 C CA . LEU A 1 102 ? -11.390 1.871 23.189 1.00 96.31 102 LEU A CA 1
ATOM 804 C C . LEU A 1 102 ? -11.710 2.622 21.892 1.00 96.31 102 LEU A C 1
ATOM 806 O O . LEU A 1 102 ? -10.921 2.576 20.955 1.00 96.31 102 LEU A O 1
ATOM 810 N N . GLU A 1 103 ? -12.797 3.393 21.850 1.00 96.19 103 GLU A N 1
ATOM 811 C CA . GLU A 1 103 ? -13.145 4.234 20.698 1.00 96.19 103 GLU A CA 1
ATOM 812 C C . GLU A 1 103 ? -12.056 5.272 20.396 1.00 96.19 103 GLU A C 1
ATOM 814 O O . GLU A 1 103 ? -11.671 5.450 19.242 1.00 96.19 103 GLU A O 1
ATOM 819 N N . ARG A 1 104 ? -11.467 5.906 21.420 1.00 97.62 104 ARG A N 1
ATOM 820 C CA . ARG A 1 104 ? -10.311 6.802 21.224 1.00 97.62 104 ARG A CA 1
ATOM 821 C C . ARG A 1 104 ? -9.091 6.066 20.671 1.00 97.62 104 ARG A C 1
ATOM 823 O O . ARG A 1 104 ? -8.367 6.627 19.849 1.00 97.62 104 ARG A O 1
ATOM 830 N N . ALA A 1 105 ? -8.852 4.829 21.106 1.00 95.62 105 ALA A N 1
ATOM 831 C CA . ALA A 1 105 ? -7.772 4.005 20.569 1.00 95.62 105 ALA A CA 1
ATOM 832 C C . ALA A 1 105 ? -8.019 3.639 19.094 1.00 95.62 105 ALA A C 1
ATOM 834 O O . ALA A 1 105 ? -7.087 3.719 18.292 1.00 95.62 105 ALA A O 1
ATOM 835 N N . VAL A 1 106 ? -9.268 3.326 18.722 1.00 97.31 106 VAL A N 1
ATOM 836 C CA . VAL A 1 106 ? -9.682 3.121 17.323 1.00 97.31 106 VAL A CA 1
ATOM 837 C C . VAL A 1 106 ? -9.406 4.374 16.497 1.00 97.31 106 VAL A C 1
ATOM 839 O O . VAL A 1 106 ? -8.705 4.275 15.495 1.00 97.31 106 VAL A O 1
ATOM 842 N N . LEU A 1 107 ? -9.855 5.548 16.951 1.00 96.88 107 LEU A N 1
ATOM 843 C CA . LEU A 1 107 ? -9.637 6.817 16.244 1.00 96.88 107 LEU A CA 1
ATOM 844 C C . LEU A 1 107 ? -8.148 7.120 16.039 1.00 96.88 107 LEU A C 1
ATOM 846 O O . LEU A 1 107 ? -7.732 7.556 14.966 1.00 96.88 107 LEU A O 1
ATOM 850 N N . LYS A 1 108 ? -7.316 6.852 17.052 1.00 96.38 108 LYS A N 1
ATOM 851 C CA . LYS A 1 108 ? -5.864 7.018 16.931 1.00 96.38 108 LYS A CA 1
ATOM 852 C C . LYS A 1 108 ? -5.296 6.110 15.835 1.00 96.38 108 LYS A C 1
ATOM 854 O O . LYS A 1 108 ? -4.547 6.586 14.986 1.00 96.38 108 LYS A O 1
ATOM 859 N N . LYS A 1 109 ? -5.675 4.831 15.825 1.00 95.06 109 LYS A N 1
ATOM 860 C CA . LYS A 1 109 ? -5.202 3.846 14.839 1.00 95.06 109 LYS A CA 1
ATOM 861 C C . LYS A 1 109 ? -5.729 4.119 13.428 1.00 95.06 109 LYS A C 1
ATOM 863 O O . LYS A 1 109 ? -4.987 3.933 12.469 1.00 95.06 109 LYS A O 1
ATOM 868 N N . GLU A 1 110 ? -6.960 4.606 13.298 1.00 96.06 110 GLU A N 1
ATOM 869 C CA . GLU A 1 110 ? -7.513 5.095 12.029 1.00 96.06 110 GLU A CA 1
ATOM 870 C C . GLU A 1 110 ? -6.682 6.262 11.491 1.00 96.06 110 GLU A C 1
ATOM 872 O O . GLU A 1 110 ? -6.227 6.203 10.354 1.00 96.06 110 GLU A O 1
ATOM 877 N N . SER A 1 111 ? -6.344 7.240 12.338 1.00 96.75 111 SER A N 1
ATOM 878 C CA . SER A 1 111 ? -5.500 8.366 11.918 1.00 96.75 111 SER A CA 1
ATOM 879 C C . SER A 1 111 ? -4.082 7.951 11.495 1.00 96.75 111 SER A C 1
ATOM 881 O O . SER A 1 111 ? -3.489 8.564 10.609 1.00 96.75 111 SER A O 1
ATOM 883 N N . GLU A 1 112 ? -3.514 6.912 12.118 1.00 94.62 112 GLU A N 1
ATOM 884 C CA . GLU A 1 112 ? -2.221 6.341 11.720 1.00 94.62 112 GLU A CA 1
ATOM 885 C C . GLU A 1 112 ? -2.321 5.655 10.347 1.00 94.62 112 GLU A C 1
ATOM 887 O O . GLU A 1 112 ? -1.430 5.812 9.510 1.00 94.62 112 GLU A O 1
ATOM 892 N N . LEU A 1 113 ? -3.420 4.938 10.091 1.00 94.88 113 LEU A N 1
ATOM 893 C CA . LEU A 1 113 ? -3.668 4.282 8.809 1.00 94.88 113 LEU A CA 1
ATOM 894 C C . LEU A 1 113 ? -3.880 5.308 7.689 1.00 94.88 113 LEU A C 1
ATOM 896 O O . LEU A 1 113 ? -3.301 5.154 6.614 1.00 94.88 113 LEU A O 1
ATOM 900 N N . ASP A 1 114 ? -4.638 6.371 7.956 1.00 95.12 114 ASP A N 1
ATOM 901 C CA . ASP A 1 114 ? -4.900 7.442 6.993 1.00 95.12 114 ASP A CA 1
ATOM 902 C C . ASP A 1 114 ? -3.604 8.132 6.557 1.00 95.12 114 ASP A C 1
ATOM 904 O O . ASP A 1 114 ? -3.366 8.299 5.361 1.00 95.12 114 ASP A O 1
ATOM 908 N N . LYS A 1 115 ? -2.704 8.433 7.503 1.00 94.38 115 LYS A N 1
ATOM 909 C CA . LYS A 1 115 ? -1.375 8.992 7.198 1.00 94.38 115 LYS A CA 1
ATOM 910 C C . LYS A 1 115 ? -0.564 8.079 6.279 1.00 94.38 115 LYS A C 1
ATOM 912 O O . LYS A 1 115 ? 0.020 8.545 5.301 1.00 94.38 115 LYS A O 1
ATOM 917 N N . LEU A 1 116 ? -0.552 6.771 6.546 1.00 92.44 116 LEU A N 1
ATOM 918 C CA . LEU A 1 116 ? 0.141 5.805 5.686 1.00 92.44 116 LEU A CA 1
ATOM 919 C C . LEU A 1 116 ? -0.465 5.750 4.277 1.00 92.44 116 LEU A C 1
ATOM 921 O O . LEU A 1 116 ? 0.267 5.630 3.286 1.00 92.44 116 LEU A O 1
ATOM 925 N N . GLU A 1 117 ? -1.791 5.833 4.168 1.00 91.81 117 GLU A N 1
ATOM 926 C CA . GLU A 1 117 ? -2.479 5.864 2.880 1.00 91.81 117 GLU A CA 1
ATOM 927 C C . GLU A 1 117 ? -2.208 7.168 2.114 1.00 91.81 117 GLU A C 1
ATOM 929 O O . GLU A 1 117 ? -1.990 7.124 0.900 1.00 91.81 117 GLU A O 1
ATOM 934 N N . GLU A 1 118 ? -2.145 8.312 2.795 1.00 93.56 118 GLU A N 1
ATOM 935 C CA . GLU A 1 118 ? -1.749 9.597 2.211 1.00 93.56 118 GLU A CA 1
ATOM 936 C C . GLU A 1 118 ? -0.313 9.567 1.683 1.00 93.56 118 GLU A C 1
ATOM 938 O O . GLU A 1 118 ? -0.083 9.863 0.507 1.00 93.56 118 GLU A O 1
ATOM 943 N N . GLU A 1 119 ? 0.649 9.111 2.487 1.00 90.62 119 GLU A N 1
ATOM 944 C CA . GLU A 1 119 ? 2.038 8.942 2.046 1.00 90.62 119 GLU A CA 1
ATOM 945 C C . GLU A 1 119 ? 2.139 8.023 0.822 1.00 90.62 119 GLU A C 1
ATOM 947 O O . GLU A 1 119 ? 2.892 8.282 -0.124 1.00 90.62 119 GLU A O 1
ATOM 952 N N . LYS A 1 120 ? 1.359 6.935 0.803 1.00 89.75 120 LYS A N 1
ATOM 953 C CA . LYS A 1 120 ? 1.301 6.019 -0.339 1.00 89.75 120 LYS A CA 1
ATOM 954 C C . LYS A 1 120 ? 0.738 6.706 -1.582 1.00 89.75 120 LYS A C 1
ATOM 956 O O . LYS A 1 120 ? 1.315 6.546 -2.658 1.00 89.75 120 LYS A O 1
ATOM 961 N N . LYS A 1 121 ? -0.334 7.494 -1.457 1.00 90.81 121 LYS A N 1
ATOM 962 C CA . LYS A 1 121 ? -0.892 8.283 -2.569 1.00 90.81 121 LYS A CA 1
ATOM 963 C C . LYS A 1 121 ? 0.143 9.264 -3.121 1.00 90.81 121 LYS A C 1
ATOM 965 O O . LYS A 1 121 ? 0.297 9.353 -4.340 1.00 90.81 121 LYS A O 1
ATOM 970 N N . VAL A 1 122 ? 0.907 9.942 -2.266 1.00 91.88 122 VAL A N 1
ATOM 971 C CA . VAL A 1 122 ? 1.982 10.855 -2.698 1.00 91.88 122 VAL A CA 1
ATOM 972 C C . VAL A 1 122 ? 3.077 10.104 -3.464 1.00 91.88 122 VAL A C 1
ATOM 974 O O . VAL A 1 122 ? 3.461 10.521 -4.560 1.00 91.88 122 VAL A O 1
ATOM 977 N N . ARG A 1 123 ? 3.537 8.953 -2.957 1.00 87.50 123 ARG A N 1
ATOM 978 C CA . ARG A 1 123 ? 4.541 8.120 -3.649 1.00 87.50 123 ARG A CA 1
ATOM 979 C C . ARG A 1 123 ? 4.051 7.648 -5.019 1.00 87.50 123 ARG A C 1
ATOM 981 O O . ARG A 1 123 ? 4.757 7.798 -6.014 1.00 87.50 123 ARG A O 1
ATOM 988 N N . VAL A 1 124 ? 2.824 7.131 -5.090 1.00 89.00 124 VAL A N 1
ATOM 989 C CA . VAL A 1 124 ? 2.227 6.634 -6.339 1.00 89.00 124 VAL A CA 1
ATOM 990 C C . VAL A 1 124 ? 2.008 7.766 -7.342 1.00 89.00 124 VAL A C 1
ATOM 992 O O . VAL A 1 124 ? 2.341 7.614 -8.513 1.00 89.00 124 VAL A O 1
ATOM 995 N N . THR A 1 125 ? 1.494 8.919 -6.913 1.00 90.19 125 THR A N 1
ATOM 996 C CA . THR A 1 125 ? 1.281 10.064 -7.815 1.00 90.19 125 THR A CA 1
ATOM 997 C C . THR A 1 125 ? 2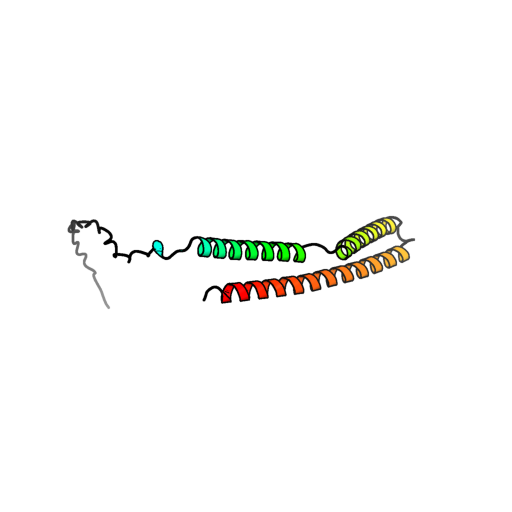.595 10.626 -8.349 1.00 90.19 125 THR A C 1
ATOM 999 O O . THR A 1 125 ? 2.671 10.957 -9.531 1.00 90.19 125 THR A O 1
ATOM 1002 N N . THR A 1 126 ? 3.642 10.680 -7.524 1.00 88.69 126 THR A N 1
ATOM 1003 C CA . THR A 1 126 ? 4.991 11.083 -7.953 1.00 88.69 126 THR A CA 1
ATOM 1004 C C . THR A 1 126 ? 5.549 10.114 -8.992 1.00 88.69 126 THR A C 1
ATOM 1006 O O . THR A 1 126 ? 6.042 10.545 -10.033 1.00 88.69 126 THR A O 1
ATOM 1009 N N . PHE A 1 127 ? 5.386 8.808 -8.769 1.00 87.81 127 PHE A N 1
ATOM 1010 C CA . PHE A 1 127 ? 5.792 7.786 -9.731 1.00 87.81 127 PHE A CA 1
ATOM 1011 C C . PHE A 1 127 ? 5.021 7.882 -11.058 1.00 87.81 127 PHE A C 1
ATOM 1013 O O . PHE A 1 127 ? 5.625 7.844 -12.126 1.00 87.81 127 PHE A O 1
ATOM 1020 N N . ILE A 1 128 ? 3.702 8.091 -11.014 1.00 87.75 128 ILE A N 1
ATOM 1021 C CA . ILE A 1 128 ? 2.879 8.281 -12.220 1.00 87.75 128 ILE A CA 1
ATOM 1022 C C . ILE A 1 128 ? 3.316 9.533 -12.991 1.00 87.75 128 ILE A C 1
ATOM 1024 O O . ILE A 1 128 ? 3.385 9.501 -14.218 1.00 87.75 128 ILE A O 1
ATOM 1028 N N . LYS A 1 129 ? 3.616 10.641 -12.300 1.00 88.25 129 LYS A N 1
ATOM 1029 C CA . LYS A 1 129 ? 4.144 11.859 -12.939 1.00 88.25 129 LYS A CA 1
ATOM 1030 C C . LYS A 1 129 ? 5.476 11.581 -13.636 1.00 88.25 129 LYS A C 1
ATOM 1032 O O . LYS A 1 129 ? 5.650 11.983 -14.781 1.00 88.25 129 LYS A O 1
ATOM 1037 N N . PHE A 1 130 ? 6.374 10.849 -12.979 1.00 85.12 130 PHE A N 1
ATOM 1038 C CA . PHE A 1 130 ? 7.645 10.437 -13.569 1.00 85.12 130 PHE A CA 1
ATOM 1039 C C . PHE A 1 130 ? 7.444 9.572 -14.822 1.00 85.12 130 PHE A C 1
ATOM 1041 O O . PHE A 1 130 ? 8.009 9.876 -15.868 1.00 85.12 130 PHE A O 1
ATOM 1048 N N . GLN A 1 131 ? 6.584 8.552 -14.752 1.00 84.12 131 GLN A N 1
ATOM 1049 C CA . GLN A 1 131 ? 6.277 7.676 -15.887 1.00 84.12 131 GLN A CA 1
ATOM 1050 C C . GLN A 1 131 ? 5.666 8.442 -17.071 1.00 84.12 131 GLN A C 1
ATOM 1052 O O . GLN A 1 131 ? 5.995 8.181 -18.225 1.00 84.12 131 GLN A O 1
ATOM 1057 N N . LYS A 1 132 ? 4.789 9.416 -16.801 1.00 84.56 132 LYS A N 1
ATOM 1058 C CA . LYS A 1 132 ? 4.243 10.291 -17.845 1.00 84.56 132 LYS A CA 1
ATOM 1059 C C . LYS A 1 132 ? 5.352 11.099 -18.519 1.00 84.56 132 LYS A C 1
ATOM 1061 O O . LYS A 1 132 ? 5.434 11.093 -19.741 1.00 84.56 132 LYS A O 1
ATOM 1066 N N . ASN A 1 133 ? 6.227 11.739 -17.744 1.00 83.88 133 ASN A N 1
ATOM 1067 C CA . ASN A 1 133 ? 7.321 12.540 -18.298 1.00 83.88 133 ASN A CA 1
ATOM 1068 C C . ASN A 1 133 ? 8.286 11.709 -19.158 1.00 83.88 133 ASN A C 1
ATOM 1070 O O . ASN A 1 133 ? 8.697 12.175 -20.217 1.00 83.88 133 ASN A O 1
ATOM 1074 N N . THR A 1 134 ? 8.619 10.481 -18.748 1.00 78.31 134 THR A N 1
ATOM 1075 C CA . THR A 1 134 ? 9.483 9.603 -19.555 1.00 78.31 134 THR A CA 1
ATOM 1076 C C . THR A 1 134 ? 8.797 9.123 -20.832 1.00 78.31 134 THR A C 1
ATOM 1078 O O . THR A 1 134 ? 9.439 9.074 -21.876 1.00 78.31 134 THR A O 1
ATOM 1081 N N . SER A 1 135 ? 7.488 8.855 -20.795 1.00 73.19 135 SER A N 1
ATOM 1082 C CA . SER A 1 135 ? 6.716 8.488 -21.990 1.00 73.19 135 SER A CA 1
ATOM 1083 C C . SER A 1 135 ? 6.647 9.615 -23.028 1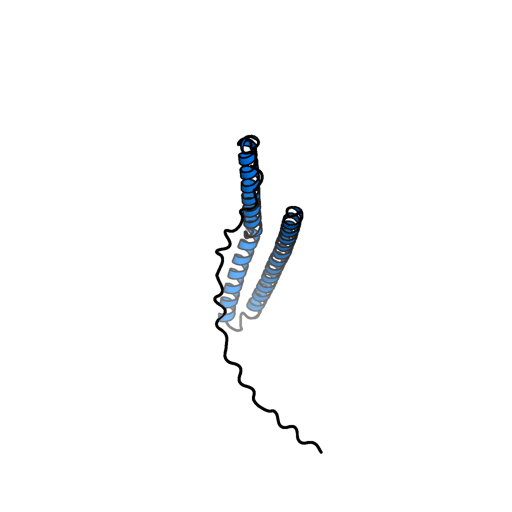.00 73.19 135 SER A C 1
ATOM 1085 O O . SER A 1 135 ? 6.728 9.340 -24.223 1.00 73.19 135 SER A O 1
ATOM 1087 N N . TYR A 1 136 ? 6.503 10.875 -22.598 1.00 64.19 136 TYR A N 1
ATOM 1088 C CA . TYR A 1 136 ? 6.475 12.019 -23.519 1.00 64.19 136 TYR A CA 1
ATOM 1089 C C . TYR A 1 136 ? 7.859 12.350 -24.093 1.00 64.19 136 TYR A C 1
ATOM 1091 O O . TYR A 1 136 ? 7.948 12.738 -25.252 1.00 64.19 136 TYR A O 1
ATOM 1099 N N . GLY A 1 137 ? 8.938 12.153 -23.325 1.00 56.38 137 GLY A N 1
ATOM 1100 C CA . GLY A 1 137 ? 10.311 12.387 -23.794 1.00 56.38 137 GLY A CA 1
ATOM 1101 C C . GLY A 1 137 ? 10.825 11.368 -24.821 1.00 56.38 137 GLY A C 1
ATOM 1102 O O . GLY A 1 137 ? 11.750 11.679 -25.559 1.00 56.38 137 GLY A O 1
ATOM 1103 N N . LEU A 1 138 ? 10.221 10.177 -24.886 1.00 53.72 138 LEU A N 1
ATOM 1104 C CA . LEU A 1 138 ? 10.523 9.121 -25.868 1.00 53.72 138 LEU A CA 1
ATOM 1105 C C . LEU A 1 138 ? 9.651 9.187 -27.138 1.00 53.72 138 LEU A C 1
ATOM 1107 O O . LEU A 1 138 ? 9.856 8.388 -28.045 1.00 53.72 138 LEU A O 1
ATOM 1111 N N . SER A 1 139 ? 8.668 10.096 -27.191 1.00 51.19 139 SER A N 1
ATOM 1112 C CA . SER A 1 139 ? 7.764 10.284 -28.344 1.00 51.19 139 SER A CA 1
ATOM 1113 C C . SER A 1 139 ? 8.170 11.457 -29.260 1.00 51.19 139 SER A C 1
ATOM 1115 O O . SER A 1 139 ? 7.357 11.893 -30.075 1.00 51.19 139 SER A O 1
ATOM 1117 N N . LEU A 1 140 ? 9.389 11.983 -29.097 1.00 40.59 140 LEU A N 1
ATOM 1118 C CA . LEU A 1 140 ? 10.037 13.003 -29.936 1.00 40.59 140 LEU A CA 1
ATOM 1119 C C . LEU A 1 140 ? 11.091 12.340 -30.826 1.00 40.59 140 LEU A C 1
ATOM 1121 O O . LEU A 1 140 ? 11.200 12.765 -31.996 1.00 40.59 140 LEU A O 1
#

Secondary structure (DSSP, 8-state):
-----------------------------PPPP-GGG--HHHHHHHHHHHHHHHHHHHHHHHHHHSPPHHHHHHHHHHHHHHHHHHHHHHT-GGGHHHHHHHHHHHHHHHHHHHHHHHHHHHHHHHHHHHHHHHHHHT--

Sequence (140 aa):
TNKHTHTHTHTSPTKKKVKVSKATKEMIPHPEIPIATLRPNDILLLLFLGTTYELASRLLSTVLKSKSSHEKTLRTELLALKYEVVIMRNKGPSTFVETSKLERAVLKKESELDKLEEEKKVRVTTFIKFQKNTSYGLSL

pLDDT: mean 82.65, std 16.97, range [40.59, 97.75]